Protein AF-A0A2E3HPX8-F1 (afdb_monomer)

Mean predicted aligned error: 6.47 Å

Foldseek 3Di:
DDDDDDDADPLGDDDDDDDDDDVVPDPPDDDDPDDLLVLVVQFDFDWDADDPPRSDDRVDIDGRHGDQVSSCVSPVVQWDWDADPPPRDTHDIDGPVVVVVVSVVVSVVVVVVVVVVVVVVVVVVVVD

Secondary structure (DSSP, 8-state):
-PPP----BTTB--PPP-----GGG--S-------HHHHHHTPPEEEE---GGGSS--SS-EEEEE-HHHHHTT-GGGEE--B-TTT--B---EE-HHHHHHHHHHHHHHHHHHHHHHHHHHHHHHT-

Nearest PDB structures (foldseek):
  7dc3-assembly3_C  TM=8.004E-01  e=2.952E-05  Mus musculus
  3gw6-assembly2_C  TM=4.822E-01  e=2.854E-02  Escherichia phage K1F
  4rbr-assembly1_B  TM=5.055E-01  e=2.504E+00  Staphylococcus aureus subsp. aureus CN1

pLDDT: mean 89.39, std 13.45, range [39.84, 98.75]

Structure (mmCIF, N/CA/C/O backbone):
data_AF-A0A2E3HPX8-F1
#
_entry.id   AF-A0A2E3HPX8-F1
#
loop_
_atom_site.group_PDB
_atom_site.id
_atom_site.type_symbol
_atom_site.label_atom_id
_atom_site.label_alt_id
_atom_site.label_comp_id
_atom_site.label_asym_id
_atom_site.label_entity_id
_atom_site.label_seq_id
_atom_site.pdbx_PDB_ins_code
_atom_site.Cartn_x
_atom_site.Cartn_y
_atom_site.Cartn_z
_atom_site.occupancy
_atom_site.B_iso_or_equiv
_atom_site.auth_seq_id
_atom_site.auth_comp_id
_atom_site.auth_asym_id
_atom_site.auth_atom_id
_atom_site.pdbx_PDB_model_num
ATOM 1 N N . MET A 1 1 ? 13.907 23.918 -30.405 1.00 39.84 1 MET A N 1
ATOM 2 C CA . MET A 1 1 ? 15.119 23.631 -29.607 1.00 39.84 1 MET A CA 1
ATOM 3 C C . MET A 1 1 ? 14.648 22.988 -28.318 1.00 39.84 1 MET A C 1
ATOM 5 O O . MET A 1 1 ? 13.975 23.659 -27.551 1.00 39.84 1 MET A O 1
ATOM 9 N N . GLY A 1 2 ? 14.862 21.682 -28.154 1.00 49.16 2 GLY A N 1
ATOM 10 C CA . GLY A 1 2 ? 14.478 20.964 -26.938 1.00 49.16 2 GLY A CA 1
ATOM 11 C C . GLY A 1 2 ? 15.598 21.057 -25.911 1.00 49.16 2 GLY A C 1
ATOM 12 O O . GLY A 1 2 ? 16.756 20.827 -26.252 1.00 49.16 2 GLY A O 1
ATOM 13 N N . SER A 1 3 ? 15.268 21.424 -24.679 1.00 51.97 3 SER A N 1
ATOM 14 C CA . SER A 1 3 ? 16.212 21.370 -23.566 1.00 51.97 3 SER A CA 1
ATOM 15 C C . SER A 1 3 ? 16.263 19.936 -23.044 1.00 51.97 3 SER A C 1
ATOM 17 O O . SER A 1 3 ? 15.238 19.392 -22.642 1.00 51.97 3 SER A O 1
ATOM 19 N N . TYR A 1 4 ? 17.445 19.323 -23.071 1.00 59.31 4 TYR A N 1
ATOM 20 C CA . TYR A 1 4 ? 17.706 18.008 -22.488 1.00 59.31 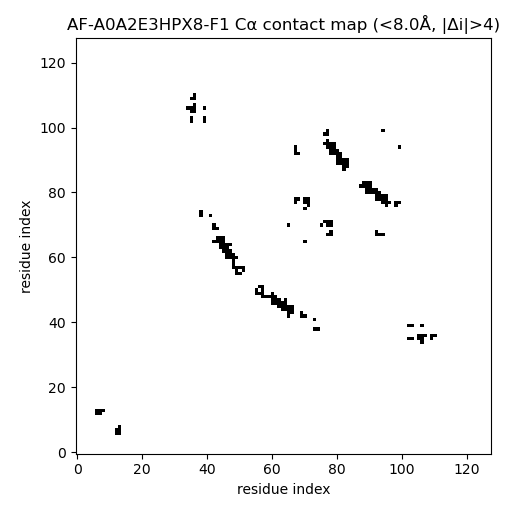4 TYR A CA 1
ATOM 21 C C . TYR A 1 4 ? 18.327 18.198 -21.104 1.00 59.31 4 TYR A C 1
ATOM 23 O O . TYR A 1 4 ? 19.350 18.870 -20.972 1.00 59.31 4 TYR A O 1
ATOM 31 N N . ALA A 1 5 ? 17.703 17.622 -20.079 1.00 61.16 5 ALA A N 1
ATOM 32 C CA . ALA A 1 5 ? 18.250 17.570 -18.731 1.00 61.16 5 ALA A CA 1
ATOM 33 C C . ALA A 1 5 ? 18.572 16.110 -18.390 1.00 61.16 5 ALA A C 1
ATOM 35 O O . ALA A 1 5 ? 17.672 15.276 -18.305 1.00 61.16 5 ALA A O 1
ATOM 36 N N . HIS A 1 6 ? 19.860 15.811 -18.217 1.00 64.19 6 HIS A N 1
ATOM 37 C CA . HIS A 1 6 ? 20.343 14.522 -17.729 1.00 64.19 6 HIS A CA 1
ATOM 38 C C . HIS A 1 6 ? 20.605 14.637 -16.231 1.00 64.19 6 HIS A C 1
ATOM 40 O O . HIS A 1 6 ? 21.377 15.493 -15.801 1.00 64.19 6 HIS A O 1
ATOM 46 N N . PHE A 1 7 ? 20.006 13.747 -15.446 1.00 65.94 7 PHE A N 1
ATOM 47 C CA . PHE A 1 7 ? 20.285 13.620 -14.021 1.00 65.94 7 PHE A CA 1
ATOM 48 C C . PHE A 1 7 ? 20.953 12.271 -13.767 1.00 65.94 7 PHE A C 1
ATOM 50 O O . PHE A 1 7 ? 20.353 11.222 -13.980 1.00 65.94 7 PHE A O 1
ATOM 57 N N . SER A 1 8 ? 22.204 12.305 -13.315 1.00 59.38 8 SER A N 1
ATOM 58 C CA . SER A 1 8 ? 22.967 11.128 -12.899 1.00 59.38 8 SER A CA 1
ATOM 59 C C . SER A 1 8 ? 23.480 11.341 -11.483 1.00 59.38 8 SER A C 1
ATOM 61 O O . SER A 1 8 ? 23.894 12.449 -11.140 1.00 59.38 8 SER A O 1
ATOM 63 N N . THR A 1 9 ? 23.509 10.286 -10.674 1.00 57.56 9 THR A N 1
ATOM 64 C CA . THR A 1 9 ? 24.192 10.312 -9.373 1.00 57.56 9 THR A CA 1
ATOM 65 C C . THR A 1 9 ? 25.445 9.445 -9.431 1.00 57.56 9 THR A C 1
ATOM 67 O O . THR A 1 9 ? 25.538 8.545 -10.266 1.00 57.56 9 THR A O 1
ATOM 70 N N . SER A 1 10 ? 26.397 9.661 -8.518 1.00 51.94 10 SER A N 1
ATOM 71 C CA . SER A 1 10 ? 27.556 8.768 -8.340 1.00 51.94 10 SER A CA 1
ATOM 72 C C . SER A 1 10 ? 27.167 7.346 -7.908 1.00 51.94 10 SER A C 1
ATOM 74 O O . SER A 1 10 ? 28.017 6.464 -7.865 1.00 51.94 10 SER A O 1
ATOM 76 N N . SER A 1 11 ? 25.885 7.115 -7.610 1.00 54.16 11 SER A N 1
ATOM 77 C CA . SER A 1 11 ? 25.305 5.834 -7.204 1.00 54.16 11 SER A CA 1
ATOM 78 C C . SER A 1 11 ? 24.299 5.290 -8.233 1.00 54.16 11 SER A C 1
ATOM 80 O O . SER A 1 11 ? 23.377 4.562 -7.858 1.00 54.16 11 SER A O 1
ATOM 82 N N . GLY A 1 12 ? 24.428 5.681 -9.507 1.00 57.09 12 GLY A N 1
ATOM 83 C CA . GLY A 1 12 ? 23.562 5.238 -10.606 1.00 57.09 12 GLY A CA 1
ATOM 84 C C . GLY A 1 12 ? 22.357 6.155 -10.874 1.00 57.09 12 GLY A C 1
ATOM 85 O O . GLY A 1 12 ? 22.249 7.238 -10.282 1.00 57.09 12 GLY A O 1
ATOM 86 N N . PRO A 1 13 ? 21.451 5.767 -11.790 1.00 55.28 13 PRO A N 1
ATOM 87 C CA . PRO A 1 13 ? 20.227 6.516 -12.050 1.00 55.28 13 PRO A CA 1
ATOM 88 C C . PRO A 1 13 ? 19.355 6.534 -10.789 1.00 55.28 13 PRO A C 1
ATOM 90 O O . PRO A 1 13 ? 19.055 5.494 -10.203 1.00 55.28 13 PRO A O 1
ATOM 93 N N . LYS A 1 14 ? 18.963 7.730 -10.347 1.00 62.03 14 LYS A N 1
ATOM 94 C CA . LYS A 1 14 ? 18.019 7.927 -9.240 1.00 62.03 14 LYS A CA 1
ATOM 95 C C . LYS A 1 14 ? 16.824 8.702 -9.773 1.00 62.03 14 LYS A C 1
ATOM 97 O O . LYS A 1 14 ? 16.999 9.683 -10.491 1.00 62.03 14 LYS A O 1
ATOM 102 N N . GLY A 1 15 ? 15.618 8.249 -9.441 1.00 62.69 15 GLY A N 1
ATOM 103 C CA . GLY A 1 15 ? 14.393 8.939 -9.834 1.00 62.69 15 GLY A CA 1
ATOM 104 C C . GLY A 1 15 ? 14.273 10.290 -9.129 1.00 62.69 15 GLY A C 1
ATOM 105 O O . GLY A 1 15 ? 14.522 10.388 -7.929 1.00 62.69 15 GLY A O 1
ATOM 106 N N . ILE A 1 16 ? 13.868 11.327 -9.862 1.00 67.19 16 ILE A N 1
ATOM 107 C CA . ILE A 1 16 ? 13.377 12.569 -9.257 1.00 67.19 16 ILE A CA 1
ATOM 108 C C . ILE A 1 16 ? 11.902 12.350 -8.942 1.00 67.19 16 ILE A C 1
ATOM 110 O O . ILE A 1 16 ? 11.100 12.116 -9.844 1.00 67.19 16 ILE A O 1
ATOM 114 N N . TYR A 1 17 ? 11.551 12.411 -7.661 1.00 63.84 17 TYR A N 1
ATOM 115 C CA . TYR A 1 17 ? 10.174 12.253 -7.210 1.00 63.84 17 TYR A CA 1
ATOM 116 C C . TYR A 1 17 ? 9.536 13.631 -7.007 1.00 63.84 17 TYR A C 1
ATOM 118 O O . TYR A 1 17 ? 9.993 14.410 -6.172 1.00 63.84 17 TYR A O 1
ATOM 126 N N . TYR A 1 18 ? 8.499 13.948 -7.785 1.00 73.38 18 TYR A N 1
ATOM 127 C CA . TYR A 1 18 ? 7.789 15.228 -7.742 1.00 73.38 18 TYR A CA 1
ATOM 128 C C . TYR A 1 18 ? 6.286 14.977 -7.613 1.00 73.38 18 TYR A C 1
ATOM 130 O O . TYR A 1 18 ? 5.690 14.308 -8.453 1.00 73.38 18 TYR A O 1
ATOM 138 N N . THR A 1 19 ? 5.670 15.491 -6.548 1.00 77.06 19 THR A N 1
ATOM 139 C CA . THR A 1 19 ? 4.260 15.234 -6.224 1.00 77.06 19 THR A CA 1
ATOM 140 C C . THR A 1 19 ? 3.522 16.546 -5.991 1.00 77.06 19 THR A C 1
ATOM 142 O O . THR A 1 19 ? 3.727 17.194 -4.965 1.00 77.06 19 THR A O 1
ATOM 145 N N . VAL A 1 20 ? 2.648 16.934 -6.922 1.00 86.69 20 VAL A N 1
ATOM 146 C CA . VAL A 1 20 ? 1.796 18.129 -6.794 1.00 86.69 20 VAL A CA 1
ATOM 147 C C . VAL A 1 20 ? 0.407 17.710 -6.334 1.00 86.69 20 VAL A C 1
ATOM 149 O O . VAL A 1 20 ? -0.159 16.753 -6.853 1.00 86.69 20 VAL A O 1
ATOM 152 N N . SER A 1 21 ? -0.146 18.405 -5.341 1.00 91.00 21 SER A N 1
ATOM 153 C CA . SER A 1 21 ? -1.430 18.041 -4.727 1.00 91.00 21 SER A CA 1
ATOM 154 C C . SER A 1 21 ? -2.274 19.267 -4.351 1.00 91.00 21 SER A C 1
ATOM 156 O O . SER A 1 21 ? -3.049 19.219 -3.398 1.00 91.00 21 SER A O 1
ATOM 158 N N . ASP A 1 22 ? -2.139 20.364 -5.093 1.00 95.75 22 ASP A N 1
ATOM 159 C CA . ASP A 1 22 ? -2.861 21.614 -4.834 1.00 95.75 22 ASP A CA 1
ATOM 160 C C . ASP A 1 22 ? -4.343 21.510 -5.251 1.00 95.75 22 ASP A C 1
ATOM 162 O O . ASP A 1 22 ? -4.670 20.815 -6.212 1.00 95.75 22 ASP A O 1
ATOM 166 N N . SER A 1 23 ? -5.258 22.150 -4.519 1.00 96.88 23 SER A N 1
ATOM 167 C CA . SER A 1 23 ? -6.691 22.124 -4.848 1.00 96.88 23 SER A CA 1
ATOM 168 C C . SER A 1 23 ? -7.038 22.987 -6.061 1.00 96.88 23 SER A C 1
ATOM 170 O O . SER A 1 23 ? -8.003 22.681 -6.751 1.00 96.88 23 SER A O 1
A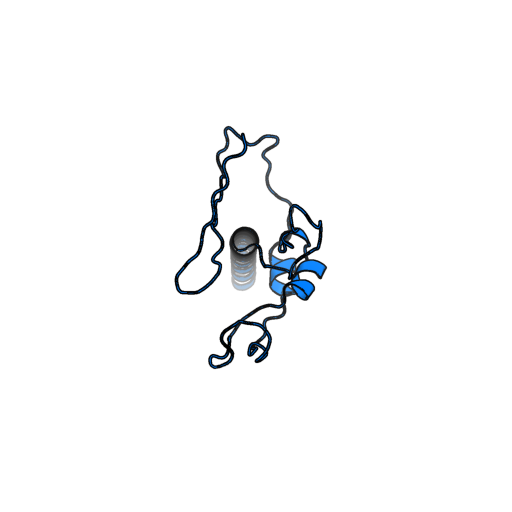TOM 172 N N . THR A 1 24 ? -6.245 24.017 -6.367 1.00 97.50 24 THR A N 1
ATOM 173 C CA . THR A 1 24 ? -6.451 24.908 -7.523 1.00 97.50 24 THR A CA 1
ATOM 174 C C . THR A 1 24 ? -6.243 24.212 -8.866 1.00 97.50 24 THR A C 1
ATOM 176 O O . THR A 1 24 ? -6.706 24.705 -9.891 1.00 97.50 24 THR A O 1
ATOM 179 N N . ILE A 1 25 ? -5.577 23.054 -8.859 1.00 96.50 25 ILE A N 1
ATOM 180 C CA . ILE A 1 25 ? -5.339 22.217 -10.040 1.00 96.50 25 ILE A CA 1
ATOM 181 C C . ILE A 1 25 ? -6.160 20.916 -10.016 1.00 96.50 25 ILE A C 1
ATOM 183 O O . ILE A 1 25 ? -5.856 19.988 -10.763 1.00 96.50 25 ILE A O 1
ATOM 187 N N . LYS A 1 26 ? -7.167 20.814 -9.136 1.00 96.75 26 LYS A N 1
ATOM 188 C CA . LYS A 1 26 ? -8.039 19.640 -8.988 1.00 96.75 26 LYS A CA 1
ATOM 189 C C . LYS A 1 26 ? -9.500 20.030 -9.184 1.00 96.75 26 LYS A C 1
ATOM 191 O O . LYS A 1 26 ? -9.950 21.064 -8.704 1.00 96.75 26 LYS A O 1
ATOM 196 N N . GLU A 1 27 ? -10.257 19.151 -9.820 1.00 97.44 27 GLU A N 1
ATOM 197 C CA . GLU A 1 27 ? -11.700 19.286 -10.023 1.00 97.44 27 GLU A CA 1
ATOM 198 C C . GLU A 1 27 ? -12.436 18.023 -9.551 1.00 97.44 27 GLU A C 1
ATOM 200 O O . GLU A 1 27 ? -11.809 16.987 -9.327 1.00 97.44 27 GLU A O 1
ATOM 205 N N . ASN A 1 28 ? -13.761 18.109 -9.372 1.00 97.25 28 ASN A N 1
ATOM 206 C CA . ASN A 1 28 ? -14.622 16.992 -8.946 1.00 97.25 28 ASN A CA 1
ATOM 207 C C . ASN A 1 28 ? -14.163 16.300 -7.643 1.00 97.25 28 ASN A C 1
ATOM 209 O O . ASN A 1 28 ? -14.202 15.076 -7.522 1.00 97.25 28 ASN A O 1
ATOM 213 N N . ILE A 1 29 ? -13.715 17.091 -6.661 1.00 97.75 29 ILE A N 1
ATOM 214 C CA . ILE A 1 29 ? -13.228 16.589 -5.371 1.00 97.75 29 ILE A CA 1
ATOM 215 C C . ILE A 1 29 ? -14.398 16.000 -4.570 1.00 97.75 29 ILE A C 1
ATOM 217 O O . ILE A 1 29 ? -15.352 16.705 -4.247 1.00 97.75 29 ILE A O 1
ATOM 221 N N . ALA A 1 30 ? -14.294 14.718 -4.226 1.00 97.75 30 ALA A N 1
ATOM 222 C CA . ALA A 1 30 ? -15.261 13.979 -3.420 1.00 97.75 30 ALA A CA 1
ATOM 223 C C . ALA A 1 30 ? -14.545 12.954 -2.527 1.00 97.75 30 ALA A C 1
ATOM 225 O O . ALA A 1 30 ? -13.394 12.585 -2.785 1.00 97.75 30 ALA A O 1
ATOM 226 N N . ASP A 1 31 ? -15.243 12.473 -1.497 1.00 97.19 31 ASP A N 1
ATOM 227 C CA . ASP A 1 31 ? -14.752 11.376 -0.667 1.00 97.19 31 ASP A CA 1
ATOM 228 C C . ASP A 1 31 ? -14.586 10.101 -1.501 1.00 97.19 31 ASP A C 1
ATOM 230 O O . ASP A 1 31 ? -15.438 9.738 -2.314 1.00 97.19 31 ASP A O 1
ATOM 234 N N . THR A 1 32 ? -13.471 9.402 -1.296 1.00 96.44 32 THR A N 1
ATOM 235 C CA . THR A 1 32 ? -13.179 8.176 -2.039 1.00 96.44 32 THR A CA 1
ATOM 236 C C . THR A 1 32 ? -13.933 6.973 -1.472 1.00 96.44 32 THR A C 1
ATOM 238 O O . THR A 1 32 ? -13.973 6.761 -0.260 1.00 96.44 32 THR A O 1
ATOM 241 N N . THR A 1 33 ? -14.461 6.132 -2.361 1.00 96.25 33 THR A N 1
ATOM 242 C CA . THR A 1 33 ? -15.007 4.803 -2.034 1.00 96.25 33 THR A CA 1
ATOM 243 C C . THR A 1 33 ? -13.953 3.695 -2.128 1.00 96.25 33 THR A C 1
ATOM 245 O O . THR A 1 33 ? -14.292 2.512 -2.114 1.00 96.25 33 THR A O 1
ATOM 248 N N . TYR A 1 34 ? -12.679 4.059 -2.291 1.00 96.94 34 TYR A N 1
ATOM 249 C CA . TYR A 1 34 ? -11.573 3.119 -2.416 1.00 96.94 34 TYR A CA 1
ATOM 250 C C . TYR A 1 34 ? -11.422 2.276 -1.142 1.00 96.94 34 TYR A C 1
ATOM 252 O O . TYR A 1 34 ? -11.319 2.828 -0.050 1.00 96.94 34 TYR A O 1
ATOM 260 N N . ASN A 1 35 ? -11.387 0.948 -1.289 1.00 96.25 35 ASN A N 1
ATOM 261 C CA . ASN A 1 35 ? -11.265 0.001 -0.179 1.00 96.25 35 ASN A CA 1
ATOM 262 C C . ASN A 1 35 ? -9.787 -0.300 0.107 1.00 96.25 35 ASN A C 1
ATOM 264 O O . ASN A 1 35 ? -9.213 -1.262 -0.416 1.00 96.25 35 ASN A O 1
ATOM 268 N N . ALA A 1 36 ? -9.161 0.546 0.923 1.00 97.88 36 ALA A N 1
ATOM 269 C CA . ALA A 1 36 ? -7.728 0.469 1.161 1.00 97.88 36 ALA A CA 1
ATOM 270 C C . ALA A 1 36 ? -7.329 -0.737 2.007 1.00 97.88 36 ALA A C 1
ATOM 272 O O . ALA A 1 36 ? -6.323 -1.386 1.718 1.00 97.88 36 ALA A O 1
ATOM 273 N N . THR A 1 37 ? -8.126 -1.078 3.019 1.00 97.94 37 THR A N 1
ATOM 274 C CA . THR A 1 37 ? -7.872 -2.255 3.855 1.00 97.94 37 THR A CA 1
ATOM 275 C C . THR A 1 37 ? -7.887 -3.548 3.055 1.00 97.94 37 THR A C 1
ATOM 277 O O . THR A 1 37 ? -7.052 -4.410 3.315 1.00 97.94 37 THR A O 1
ATOM 280 N N . SER A 1 38 ? -8.770 -3.689 2.060 1.00 96.62 38 SER A N 1
ATOM 281 C CA . SER A 1 38 ? -8.766 -4.857 1.173 1.00 96.62 38 SER A CA 1
ATOM 282 C C . SER A 1 38 ? -7.467 -4.956 0.380 1.00 96.62 38 SER A C 1
ATOM 284 O O . SER A 1 38 ? -6.876 -6.031 0.326 1.00 96.62 38 SER A O 1
ATOM 286 N N . VAL A 1 39 ? -6.987 -3.854 -0.199 1.00 96.56 39 VAL A N 1
ATOM 287 C CA . VAL A 1 39 ? -5.741 -3.871 -0.982 1.00 96.56 39 VAL A CA 1
ATOM 288 C C . VAL A 1 39 ? -4.545 -4.188 -0.090 1.00 96.56 39 VAL A C 1
ATOM 290 O O . VAL A 1 39 ? -3.840 -5.157 -0.351 1.00 96.56 39 VAL A O 1
ATOM 293 N N . ILE A 1 40 ? -4.372 -3.455 1.016 1.00 96.75 40 ILE A N 1
ATOM 294 C CA . ILE A 1 40 ? -3.247 -3.662 1.940 1.00 96.75 40 ILE A CA 1
ATOM 295 C C . ILE A 1 40 ? -3.248 -5.078 2.530 1.00 96.75 40 ILE A C 1
ATOM 297 O O . ILE A 1 40 ? -2.193 -5.696 2.635 1.00 96.75 40 ILE A O 1
ATOM 301 N N . LYS A 1 41 ? -4.420 -5.629 2.870 1.00 97.06 41 LYS A N 1
ATOM 302 C CA . LYS A 1 41 ? -4.541 -6.988 3.420 1.00 97.06 41 LYS A CA 1
ATOM 303 C C . LYS A 1 41 ? -4.083 -8.075 2.444 1.00 97.06 41 LYS A C 1
ATOM 305 O O . LYS A 1 41 ? -3.644 -9.128 2.897 1.00 97.06 41 LYS A O 1
ATOM 310 N N . ASN A 1 42 ? -4.230 -7.853 1.140 1.00 97.31 42 ASN A N 1
ATOM 311 C CA . ASN A 1 42 ? -3.878 -8.836 0.116 1.00 97.31 42 ASN A CA 1
ATOM 312 C C . ASN A 1 42 ? -2.452 -8.655 -0.429 1.00 97.31 42 ASN A C 1
ATOM 314 O O . ASN A 1 42 ? -2.039 -9.427 -1.291 1.00 97.31 42 ASN A O 1
ATOM 318 N N . LEU A 1 43 ? -1.685 -7.679 0.073 1.00 96.69 43 LEU A N 1
ATOM 319 C CA . LEU A 1 43 ? -0.274 -7.545 -0.277 1.00 96.69 43 LEU A CA 1
ATOM 320 C C . LEU A 1 43 ? 0.524 -8.747 0.231 1.00 96.69 43 LEU A C 1
ATOM 322 O O . LEU A 1 43 ? 0.425 -9.140 1.396 1.00 96.69 43 LEU A O 1
ATOM 326 N N . ARG A 1 44 ? 1.378 -9.287 -0.640 1.00 97.31 44 ARG A N 1
ATOM 327 C CA . ARG A 1 44 ? 2.401 -10.253 -0.256 1.00 97.31 44 ARG A CA 1
ATOM 328 C C . ARG A 1 44 ? 3.715 -9.520 -0.021 1.00 97.31 44 ARG A C 1
ATOM 330 O O . ARG A 1 44 ? 4.291 -8.954 -0.947 1.00 97.31 44 ARG A O 1
ATOM 337 N N . PHE A 1 45 ? 4.190 -9.560 1.217 1.00 97.44 45 PHE A N 1
ATOM 338 C CA . PHE A 1 45 ? 5.527 -9.090 1.559 1.00 97.44 45 PHE A CA 1
ATOM 339 C C . PHE A 1 45 ? 6.538 -10.209 1.351 1.00 97.44 45 PHE A C 1
ATOM 341 O O . PHE A 1 45 ? 6.253 -11.382 1.615 1.00 97.44 45 PHE A O 1
ATOM 348 N N . VAL A 1 46 ? 7.709 -9.843 0.848 1.00 98.19 46 VAL A N 1
ATOM 349 C CA . VAL A 1 46 ? 8.771 -10.780 0.507 1.00 98.19 46 VAL A CA 1
ATOM 350 C C . VAL A 1 46 ? 10.110 -10.275 0.988 1.00 98.19 46 VAL A C 1
ATOM 352 O O . VAL A 1 46 ? 10.403 -9.087 0.916 1.00 98.19 46 VAL A O 1
ATOM 355 N N . ASP A 1 47 ? 10.948 -11.209 1.398 1.00 98.38 47 ASP A N 1
ATOM 356 C CA . ASP A 1 47 ? 12.367 -10.953 1.544 1.00 98.38 47 ASP A CA 1
ATOM 357 C C . ASP A 1 47 ? 13.063 -11.484 0.292 1.00 98.38 47 ASP A C 1
ATOM 359 O O . ASP A 1 47 ? 12.826 -12.629 -0.118 1.00 98.38 47 ASP A O 1
ATOM 363 N N . PHE A 1 48 ? 13.932 -10.686 -0.314 1.00 97.50 48 PHE A N 1
ATOM 364 C CA . PHE A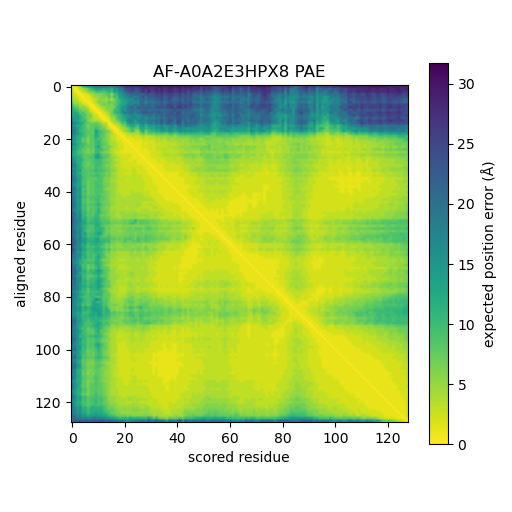 1 48 ? 14.598 -11.057 -1.555 1.00 97.50 48 PHE A CA 1
ATOM 365 C C . PHE A 1 48 ? 16.023 -10.522 -1.608 1.00 97.50 48 PHE A C 1
ATOM 367 O O . PHE A 1 48 ? 16.369 -9.545 -0.950 1.00 97.50 48 PHE A O 1
ATOM 374 N N . ASP A 1 49 ? 16.827 -11.172 -2.439 1.00 97.38 49 ASP A N 1
ATOM 375 C CA . ASP A 1 49 ? 18.143 -10.689 -2.829 1.00 97.38 49 ASP A CA 1
ATOM 376 C C . ASP A 1 49 ? 18.065 -10.347 -4.316 1.00 97.38 49 ASP A C 1
ATOM 378 O O . ASP A 1 49 ? 17.400 -11.045 -5.095 1.00 97.38 49 ASP A O 1
ATOM 382 N N . TYR A 1 50 ? 18.713 -9.262 -4.725 1.00 96.31 50 TYR A N 1
ATOM 383 C CA . TYR A 1 50 ? 18.825 -8.960 -6.144 1.00 96.31 50 TYR A CA 1
ATOM 384 C C . TYR A 1 50 ? 19.666 -10.028 -6.851 1.00 96.31 50 TYR A C 1
ATOM 386 O O . TYR A 1 50 ? 20.586 -10.613 -6.278 1.00 96.31 50 TYR A O 1
ATOM 394 N N . LYS A 1 51 ? 19.360 -10.296 -8.125 1.00 96.12 51 LYS A N 1
ATOM 395 C CA . LYS A 1 51 ? 20.207 -11.174 -8.944 1.00 96.12 51 LYS A CA 1
ATOM 396 C C . LYS A 1 51 ? 21.543 -10.490 -9.218 1.00 96.12 51 LYS A C 1
ATOM 398 O O . LYS A 1 51 ? 21.582 -9.271 -9.385 1.00 96.12 51 LYS A O 1
ATOM 403 N N . GLU A 1 52 ? 22.607 -11.275 -9.337 1.00 95.94 52 GLU A N 1
ATOM 404 C CA . GLU A 1 52 ? 23.960 -10.775 -9.618 1.00 95.94 52 GLU A CA 1
ATOM 405 C C . GLU A 1 52 ? 24.034 -9.945 -10.912 1.00 95.94 52 GLU A C 1
ATOM 407 O O . GLU A 1 52 ? 24.729 -8.936 -10.968 1.00 95.94 52 GLU A O 1
ATOM 412 N N . ASP A 1 53 ? 23.248 -10.306 -11.929 1.00 94.44 53 ASP A N 1
ATOM 413 C CA . ASP A 1 53 ? 23.185 -9.636 -13.231 1.00 94.44 53 ASP A CA 1
ATOM 414 C C . ASP A 1 53 ? 22.132 -8.513 -13.317 1.00 94.44 53 ASP A C 1
ATOM 416 O O . ASP A 1 53 ? 21.930 -7.933 -14.382 1.00 94.44 53 ASP A O 1
ATOM 420 N N . SER A 1 54 ? 21.462 -8.170 -12.210 1.00 90.94 54 SER A N 1
ATOM 421 C CA . SER A 1 54 ? 20.374 -7.177 -12.212 1.00 90.94 54 SER A CA 1
ATOM 422 C C . SER A 1 54 ? 20.840 -5.716 -12.226 1.00 90.94 54 SER A C 1
ATOM 424 O O . SER A 1 54 ? 20.029 -4.821 -12.463 1.00 90.94 54 SER A O 1
ATOM 426 N N . GLY A 1 55 ? 22.122 -5.457 -11.946 1.00 87.69 55 GLY A N 1
ATOM 427 C CA . GLY A 1 55 ? 22.667 -4.103 -11.792 1.00 87.69 55 GLY A CA 1
ATOM 428 C C . GLY A 1 55 ? 22.339 -3.426 -10.452 1.00 87.69 55 GLY A C 1
ATOM 429 O O . GLY A 1 55 ? 22.677 -2.255 -10.270 1.00 87.69 55 GLY A O 1
ATOM 430 N N . PHE A 1 56 ? 21.710 -4.143 -9.517 1.00 87.56 56 PHE A N 1
ATOM 431 C CA . PHE A 1 56 ? 21.461 -3.705 -8.140 1.00 87.56 56 PHE A CA 1
ATOM 432 C C . PHE A 1 56 ? 22.406 -4.404 -7.152 1.00 87.56 56 PHE A C 1
ATOM 434 O O . PHE A 1 56 ? 23.001 -5.431 -7.474 1.00 87.56 56 PHE A O 1
ATOM 441 N N . ASP A 1 57 ? 22.547 -3.846 -5.944 1.00 88.62 57 ASP A N 1
ATOM 442 C CA . ASP A 1 57 ? 23.326 -4.475 -4.871 1.00 88.62 57 ASP A CA 1
ATOM 443 C C . ASP A 1 57 ? 22.703 -5.822 -4.477 1.00 88.62 57 ASP A C 1
ATOM 445 O O . ASP A 1 57 ? 21.574 -5.869 -3.992 1.00 88.62 57 ASP A O 1
ATOM 449 N N . ASN A 1 58 ? 23.444 -6.910 -4.684 1.00 93.31 58 ASN A N 1
ATOM 450 C CA . ASN A 1 58 ? 23.059 -8.266 -4.294 1.00 93.31 58 ASN A CA 1
ATOM 451 C C . ASN A 1 58 ? 23.768 -8.754 -3.019 1.00 93.31 58 ASN A C 1
ATOM 453 O O . ASN A 1 58 ? 23.617 -9.916 -2.644 1.00 93.31 58 ASN A O 1
ATOM 457 N N . THR A 1 59 ? 24.567 -7.904 -2.368 1.00 93.94 59 THR A N 1
ATOM 458 C CA . THR A 1 59 ? 25.277 -8.251 -1.126 1.00 93.94 59 THR A CA 1
ATOM 459 C C . THR A 1 59 ? 24.435 -7.990 0.120 1.00 93.94 59 THR A C 1
ATOM 461 O O . THR A 1 59 ? 24.715 -8.540 1.187 1.00 93.94 59 THR A O 1
ATOM 464 N N . THR A 1 60 ? 23.376 -7.193 -0.030 1.00 93.19 60 THR A N 1
ATOM 465 C CA . THR A 1 60 ? 22.416 -6.860 1.018 1.00 93.19 60 THR A CA 1
ATOM 466 C C . THR A 1 60 ? 21.072 -7.518 0.719 1.00 93.19 60 THR A C 1
ATOM 468 O O . THR A 1 60 ? 20.539 -7.393 -0.383 1.00 93.19 60 THR A O 1
ATOM 471 N N . ARG A 1 61 ? 20.504 -8.191 1.722 1.00 95.50 61 ARG A N 1
ATOM 472 C CA . ARG A 1 61 ? 19.156 -8.761 1.649 1.00 95.50 61 ARG A CA 1
ATOM 473 C C . ARG A 1 61 ? 18.107 -7.690 1.912 1.00 95.50 61 ARG A C 1
ATOM 475 O O . ARG A 1 61 ? 18.154 -7.035 2.953 1.00 95.50 61 ARG A O 1
ATOM 482 N N . GLU A 1 62 ? 17.133 -7.567 1.018 1.00 95.50 62 GLU A N 1
ATOM 483 C CA . GLU A 1 62 ? 15.943 -6.759 1.266 1.00 95.50 62 GLU A CA 1
ATOM 484 C C . GLU A 1 62 ? 14.990 -7.538 2.173 1.00 95.50 62 GLU A C 1
ATOM 486 O O . GLU A 1 62 ? 14.703 -8.718 1.938 1.00 95.50 62 GLU A O 1
ATOM 491 N N . THR A 1 63 ? 14.496 -6.870 3.213 1.00 96.56 63 THR A N 1
ATOM 492 C CA . THR A 1 63 ? 13.560 -7.461 4.176 1.00 96.56 63 THR A CA 1
ATOM 493 C C . THR A 1 63 ? 12.279 -6.652 4.184 1.00 96.56 63 THR A C 1
ATOM 495 O O . THR A 1 63 ? 12.327 -5.428 4.259 1.00 96.56 63 THR A O 1
ATOM 498 N N . CYS A 1 64 ? 11.128 -7.324 4.119 1.00 95.44 64 CYS A N 1
ATOM 499 C CA . CYS A 1 64 ? 9.825 -6.662 3.985 1.00 95.44 64 CYS A CA 1
ATOM 500 C C . CYS A 1 64 ? 9.686 -5.824 2.691 1.00 95.44 64 CYS A C 1
ATOM 502 O O . CYS A 1 64 ? 9.190 -4.697 2.692 1.00 95.44 64 CYS A O 1
ATOM 504 N N . GLY A 1 65 ? 10.117 -6.391 1.566 1.00 95.50 65 GLY A N 1
ATOM 505 C CA . GLY A 1 65 ? 9.895 -5.843 0.233 1.00 95.50 65 GLY A CA 1
ATOM 506 C C . GLY A 1 65 ? 8.577 -6.302 -0.400 1.00 95.50 65 GLY A C 1
ATOM 507 O O . GLY A 1 65 ? 7.769 -7.009 0.207 1.00 95.50 65 GLY A O 1
ATOM 508 N N . VAL A 1 66 ? 8.369 -5.911 -1.658 1.00 96.31 66 VAL A N 1
ATOM 509 C CA . VAL A 1 66 ? 7.191 -6.265 -2.465 1.00 96.31 66 VAL A CA 1
ATOM 510 C C . VAL A 1 66 ? 7.580 -6.551 -3.916 1.00 96.31 66 VAL A C 1
ATOM 512 O O . VAL A 1 66 ? 8.594 -6.049 -4.400 1.00 96.31 66 VAL A O 1
ATOM 515 N N . ILE A 1 67 ? 6.753 -7.317 -4.631 1.00 96.94 67 ILE A N 1
ATOM 516 C CA . ILE A 1 67 ? 6.905 -7.559 -6.072 1.00 96.94 67 ILE A CA 1
ATOM 517 C C . ILE A 1 67 ? 5.910 -6.684 -6.835 1.00 96.94 67 ILE A C 1
ATOM 519 O O . ILE A 1 67 ? 4.701 -6.822 -6.655 1.00 96.94 67 ILE A O 1
ATOM 523 N N . ALA A 1 68 ? 6.406 -5.804 -7.709 1.00 96.00 68 ALA A N 1
ATOM 524 C CA . ALA A 1 68 ? 5.570 -4.848 -8.441 1.00 96.00 68 ALA A CA 1
ATOM 525 C C . ALA A 1 68 ? 4.432 -5.528 -9.216 1.00 96.00 68 ALA A C 1
ATOM 527 O O . ALA A 1 68 ? 3.284 -5.117 -9.091 1.00 96.00 68 ALA A O 1
ATOM 528 N N . GLN A 1 69 ? 4.725 -6.622 -9.921 1.00 96.44 69 GLN A N 1
ATOM 529 C CA . GLN A 1 69 ? 3.739 -7.364 -10.710 1.00 96.44 69 GLN A CA 1
ATOM 530 C C . GLN A 1 69 ? 2.637 -8.000 -9.851 1.00 96.44 69 GLN A C 1
ATOM 532 O O . GLN A 1 69 ? 1.528 -8.196 -10.330 1.00 96.44 69 GLN A O 1
ATOM 537 N N . GLU A 1 70 ? 2.913 -8.330 -8.587 1.00 97.12 70 GLU A N 1
ATOM 538 C CA . GLU A 1 70 ? 1.892 -8.889 -7.690 1.00 97.12 70 GLU A CA 1
ATOM 539 C C . GLU A 1 70 ? 0.951 -7.809 -7.165 1.00 97.12 70 GLU A C 1
ATOM 541 O O . GLU A 1 70 ? -0.240 -8.057 -7.001 1.00 97.12 70 GLU A O 1
ATOM 546 N N . ILE A 1 71 ? 1.473 -6.602 -6.937 1.00 95.44 71 ILE A N 1
ATOM 547 C CA . ILE A 1 71 ? 0.659 -5.454 -6.529 1.00 95.44 71 ILE A CA 1
ATOM 548 C C . ILE A 1 71 ? -0.175 -4.941 -7.705 1.00 95.44 71 ILE A C 1
ATOM 550 O O . ILE A 1 71 ? -1.337 -4.601 -7.510 1.00 95.44 71 ILE A O 1
ATOM 554 N N . GLU A 1 72 ? 0.379 -4.945 -8.919 1.00 94.88 72 GLU A N 1
ATOM 555 C CA . GLU A 1 72 ? -0.313 -4.545 -10.153 1.00 94.88 72 GLU A CA 1
ATOM 556 C C . GLU A 1 72 ? -1.599 -5.361 -10.392 1.00 94.88 72 GLU A C 1
ATOM 558 O O . GLU A 1 72 ? -2.588 -4.828 -10.882 1.00 94.88 72 GLU A O 1
ATOM 563 N N . VAL A 1 73 ? -1.637 -6.631 -9.963 1.00 96.06 73 VAL A N 1
ATOM 564 C CA . VAL A 1 73 ? -2.850 -7.475 -10.008 1.00 96.06 73 VAL A CA 1
ATOM 565 C C . VAL A 1 73 ? -3.935 -7.003 -9.026 1.00 96.06 73 VAL A C 1
ATOM 567 O O . VAL A 1 73 ? -5.118 -7.258 -9.251 1.00 96.06 73 VAL A O 1
ATOM 570 N N . LEU A 1 74 ? -3.557 -6.337 -7.930 1.00 94.88 74 LEU A N 1
ATOM 571 C CA . LEU A 1 74 ? -4.486 -5.821 -6.918 1.00 94.88 74 LEU A CA 1
ATOM 572 C C . LEU A 1 74 ? -5.016 -4.427 -7.280 1.00 94.88 74 LEU A C 1
ATOM 574 O O . LEU A 1 74 ? -6.201 -4.160 -7.086 1.00 94.88 74 LEU A O 1
ATOM 578 N N . ASP A 1 75 ? -4.137 -3.547 -7.758 1.00 94.81 75 ASP A N 1
ATOM 579 C CA . ASP A 1 75 ? -4.441 -2.204 -8.265 1.00 94.81 75 ASP A CA 1
ATOM 580 C C . ASP A 1 75 ? -3.279 -1.762 -9.176 1.00 94.81 75 ASP A C 1
ATOM 582 O O . ASP A 1 75 ? -2.144 -1.575 -8.723 1.00 94.81 75 ASP A O 1
ATOM 586 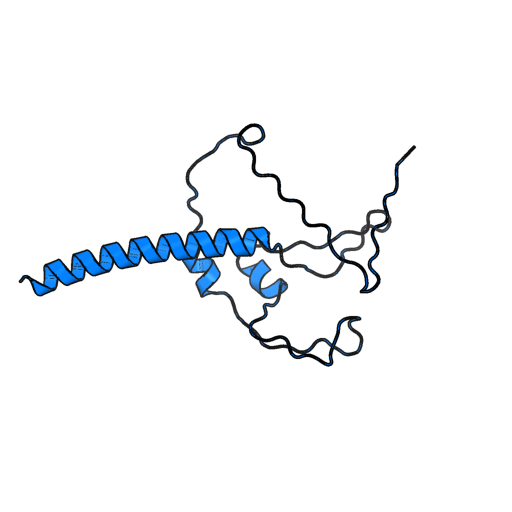N N . ASP A 1 76 ? -3.567 -1.590 -10.466 1.00 94.00 76 ASP A N 1
ATOM 587 C CA . ASP A 1 76 ? -2.593 -1.217 -11.497 1.00 94.00 76 ASP A CA 1
ATOM 588 C C . ASP A 1 76 ? -1.995 0.186 -11.277 1.00 94.00 76 ASP A C 1
ATOM 590 O O . ASP A 1 76 ? -0.854 0.458 -11.661 1.00 94.00 76 ASP A O 1
ATOM 594 N N . GLY A 1 77 ? -2.694 1.049 -10.538 1.00 93.25 77 GLY A N 1
ATOM 595 C CA . GLY A 1 77 ? -2.255 2.384 -10.152 1.00 93.25 77 GLY A CA 1
ATOM 596 C C . GLY A 1 77 ? -1.125 2.414 -9.121 1.00 93.25 77 GLY A C 1
ATOM 597 O O . GLY A 1 77 ? -0.684 3.502 -8.743 1.00 93.25 77 GLY A O 1
ATOM 598 N N . PHE A 1 78 ? -0.653 1.263 -8.633 1.00 94.75 78 PHE A N 1
ATOM 599 C CA . PHE A 1 78 ? 0.541 1.166 -7.785 1.00 94.75 78 PHE A CA 1
ATOM 600 C C . PHE A 1 78 ? 1.839 1.079 -8.558 1.00 94.75 78 PHE A C 1
ATOM 602 O O . PHE A 1 78 ? 2.900 1.222 -7.947 1.00 94.75 78 PHE A O 1
ATOM 609 N N . THR A 1 79 ? 1.780 0.822 -9.858 1.00 94.06 79 THR A N 1
ATOM 610 C CA . THR A 1 79 ? 2.978 0.578 -10.646 1.00 94.06 79 THR A CA 1
ATOM 611 C C . THR A 1 79 ? 3.089 1.524 -11.819 1.00 94.06 79 THR A C 1
ATOM 613 O O . THR A 1 79 ? 2.098 2.026 -12.339 1.00 94.06 79 THR A O 1
ATOM 616 N N . PHE A 1 80 ? 4.321 1.774 -12.240 1.00 89.88 80 PHE A N 1
ATOM 617 C CA . PHE A 1 80 ? 4.589 2.391 -13.526 1.00 89.88 80 PHE A CA 1
ATOM 618 C C . PHE A 1 80 ? 5.741 1.664 -14.208 1.00 89.88 80 PHE A C 1
ATOM 620 O O . PHE A 1 80 ? 6.663 1.176 -13.551 1.00 89.88 80 PHE A O 1
ATOM 627 N N . LYS A 1 81 ? 5.699 1.623 -15.537 1.00 89.81 81 LYS A N 1
ATOM 628 C CA . LYS A 1 81 ? 6.812 1.176 -16.370 1.00 89.81 81 LYS A CA 1
ATOM 629 C C . LYS A 1 81 ? 7.316 2.377 -17.162 1.00 89.81 81 LYS A C 1
ATOM 631 O O . LYS A 1 81 ? 6.529 2.973 -17.900 1.00 89.81 81 LYS A O 1
ATOM 636 N N . PRO A 1 82 ? 8.579 2.798 -16.992 1.00 85.56 82 PRO A N 1
ATOM 637 C CA . PRO A 1 82 ? 9.142 3.837 -17.833 1.00 85.56 82 PRO A CA 1
ATOM 638 C C . PRO A 1 82 ? 9.175 3.327 -19.272 1.00 85.56 82 PRO A C 1
ATOM 640 O O . PRO A 1 82 ? 9.509 2.170 -19.514 1.00 85.56 82 PRO A O 1
ATOM 643 N N . LYS A 1 83 ? 8.823 4.194 -20.215 1.00 85.31 83 LYS A N 1
ATOM 644 C CA . LYS A 1 83 ? 8.900 3.912 -21.646 1.00 85.31 83 LYS A CA 1
ATOM 645 C C . LYS A 1 83 ? 10.038 4.733 -22.233 1.00 85.31 83 LYS A C 1
ATOM 647 O O . LYS A 1 83 ? 10.131 5.929 -21.941 1.00 85.31 83 LYS A O 1
ATOM 652 N N . ASP A 1 84 ? 10.900 4.108 -23.028 1.00 83.25 84 ASP A N 1
ATOM 653 C CA . ASP A 1 84 ? 11.938 4.842 -23.745 1.00 83.25 84 ASP A CA 1
ATOM 654 C C . ASP A 1 84 ? 11.274 5.832 -24.726 1.00 83.25 84 ASP A C 1
ATOM 656 O O . ASP A 1 84 ? 10.403 5.436 -25.507 1.00 83.25 84 ASP A O 1
ATOM 660 N N . PRO A 1 85 ? 11.629 7.128 -24.694 1.00 79.31 85 PRO A N 1
ATOM 661 C CA . PRO A 1 85 ? 10.961 8.143 -25.505 1.00 79.31 85 PRO A CA 1
ATOM 662 C C . PRO A 1 85 ? 11.315 8.081 -27.000 1.00 79.31 85 PRO A C 1
ATOM 664 O O . PRO A 1 85 ? 10.697 8.795 -27.788 1.00 79.31 85 PRO A O 1
ATOM 667 N N . ILE A 1 86 ? 12.320 7.292 -27.391 1.00 86.25 86 ILE A N 1
ATOM 668 C CA . ILE A 1 86 ? 12.787 7.132 -28.771 1.00 86.25 86 ILE A CA 1
ATOM 669 C C . ILE A 1 86 ? 12.399 5.754 -29.305 1.00 86.25 86 ILE A C 1
ATOM 671 O O . ILE A 1 86 ? 11.813 5.666 -30.382 1.00 86.25 86 ILE A O 1
ATOM 675 N N . THR A 1 87 ? 12.757 4.686 -28.588 1.00 89.62 87 THR A N 1
ATOM 676 C CA . THR A 1 87 ? 12.535 3.304 -29.047 1.00 89.62 87 THR A CA 1
ATOM 677 C C . THR A 1 87 ? 11.149 2.782 -28.704 1.00 89.62 87 THR A C 1
ATOM 679 O O . THR A 1 87 ? 10.728 1.778 -29.269 1.00 89.62 87 THR A O 1
ATOM 682 N N . GLU A 1 88 ? 10.435 3.463 -27.805 1.00 86.88 88 GLU A N 1
ATOM 683 C CA . GLU A 1 88 ? 9.143 3.039 -27.273 1.00 86.88 88 GLU A CA 1
ATOM 684 C C . GLU A 1 88 ? 9.164 1.718 -26.485 1.00 86.88 88 GLU A C 1
ATOM 686 O O . GLU A 1 88 ? 8.109 1.177 -26.152 1.00 86.88 88 GLU A O 1
ATOM 691 N N . GLU A 1 89 ? 10.341 1.212 -26.129 1.00 86.31 89 GLU A N 1
ATOM 692 C CA . GLU A 1 89 ? 10.467 -0.006 -25.333 1.00 86.31 89 GLU A CA 1
ATOM 693 C C . GLU A 1 89 ? 10.053 0.237 -23.873 1.00 86.31 89 GLU A C 1
ATOM 695 O O . GLU A 1 89 ? 10.378 1.268 -23.274 1.00 86.31 89 GLU A O 1
ATOM 700 N N . GLU A 1 90 ? 9.320 -0.715 -23.290 1.00 86.62 90 GLU A N 1
ATOM 701 C CA . GLU A 1 90 ? 8.982 -0.694 -21.864 1.00 86.62 90 GLU A CA 1
ATOM 702 C C . GLU A 1 90 ? 10.172 -1.155 -21.015 1.00 86.62 90 GLU A C 1
ATOM 704 O O . GLU A 1 90 ? 10.798 -2.181 -21.284 1.00 86.62 90 GLU A O 1
ATOM 709 N N . GLY A 1 91 ? 10.452 -0.411 -19.948 1.00 87.50 91 GLY A N 1
ATOM 710 C CA . GLY A 1 91 ? 11.405 -0.790 -18.915 1.00 87.50 91 GLY A CA 1
ATOM 711 C C .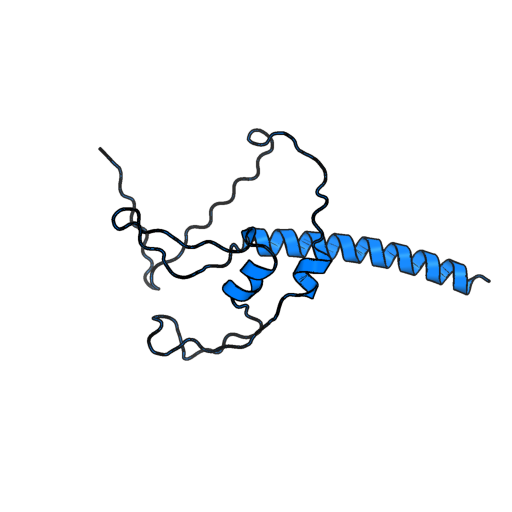 GLY A 1 91 ? 10.820 -1.739 -17.865 1.00 87.50 91 GLY A C 1
ATOM 712 O O . GLY A 1 91 ? 9.731 -2.297 -17.998 1.00 87.50 91 GLY A O 1
ATOM 713 N N . ILE A 1 92 ? 11.564 -1.910 -16.772 1.00 89.50 92 ILE A N 1
ATOM 714 C CA . ILE A 1 92 ? 11.145 -2.730 -15.627 1.00 89.50 92 ILE A CA 1
ATOM 715 C C . ILE A 1 92 ? 10.003 -2.060 -14.844 1.00 89.50 92 ILE A C 1
ATOM 717 O O . ILE A 1 92 ? 9.920 -0.837 -14.791 1.00 89.50 92 ILE A O 1
ATOM 721 N N . SER A 1 93 ? 9.124 -2.843 -14.212 1.00 91.94 93 SER A N 1
ATOM 722 C CA . SER A 1 93 ? 8.059 -2.291 -13.358 1.00 91.94 93 SER A CA 1
ATOM 723 C C . SER A 1 93 ? 8.633 -1.654 -12.091 1.00 91.94 93 SER A C 1
ATOM 725 O O . SER 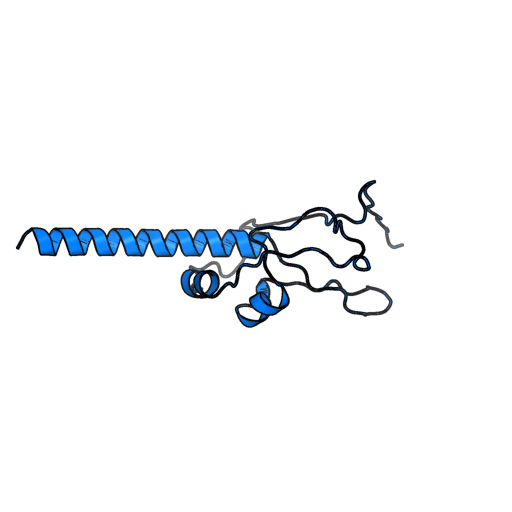A 1 93 ? 9.438 -2.264 -11.388 1.00 91.94 93 SER A O 1
ATOM 727 N N . HIS A 1 94 ? 8.145 -0.464 -11.752 1.00 90.44 94 HIS A N 1
ATOM 728 C CA . HIS A 1 94 ? 8.457 0.250 -10.518 1.00 90.44 94 HIS A CA 1
ATOM 729 C C . HIS A 1 94 ? 7.200 0.435 -9.670 1.00 90.44 94 HIS A C 1
ATOM 731 O O . HIS A 1 94 ? 6.111 0.626 -10.204 1.00 90.44 94 HIS A O 1
ATOM 737 N N . ILE A 1 95 ? 7.363 0.457 -8.347 1.00 92.44 95 ILE A N 1
ATOM 738 C CA . ILE A 1 95 ? 6.317 0.905 -7.421 1.00 92.44 95 ILE A CA 1
ATOM 739 C C . ILE A 1 95 ? 6.190 2.431 -7.493 1.00 92.44 95 ILE A C 1
ATOM 741 O O . ILE A 1 95 ? 7.202 3.123 -7.585 1.00 92.44 95 ILE A O 1
ATOM 745 N N . ILE A 1 96 ? 4.966 2.953 -7.392 1.00 91.25 96 ILE A N 1
ATOM 746 C CA . ILE A 1 96 ? 4.641 4.365 -7.158 1.00 91.25 96 ILE A CA 1
ATOM 747 C C . ILE A 1 96 ? 4.564 4.588 -5.635 1.00 91.25 96 ILE A C 1
ATOM 749 O O . ILE A 1 96 ? 3.535 4.290 -5.017 1.00 91.25 96 ILE A O 1
ATOM 753 N N . PRO A 1 97 ? 5.611 5.135 -4.984 1.00 89.94 97 PRO A N 1
ATOM 754 C CA . PRO A 1 97 ? 5.676 5.212 -3.524 1.00 89.94 97 PRO A CA 1
ATOM 755 C C . PRO A 1 97 ? 4.553 6.050 -2.902 1.00 89.94 97 PRO A C 1
ATOM 757 O O . PRO A 1 97 ? 4.018 5.686 -1.860 1.00 89.94 97 PRO A O 1
ATOM 760 N N . LEU A 1 98 ? 4.135 7.147 -3.546 1.00 90.56 98 LEU A N 1
ATOM 761 C CA . LEU A 1 98 ? 3.052 7.998 -3.029 1.00 90.56 98 LEU A CA 1
ATOM 762 C C . LEU A 1 98 ? 1.717 7.253 -2.988 1.00 90.56 98 LEU A C 1
ATOM 764 O O . LEU A 1 98 ? 0.969 7.407 -2.022 1.00 90.56 98 LEU A O 1
ATOM 768 N N . LYS A 1 99 ? 1.410 6.447 -4.010 1.00 92.69 99 LYS A N 1
ATOM 769 C CA . LYS A 1 99 ? 0.205 5.612 -4.016 1.00 92.69 99 LYS A CA 1
ATOM 770 C C . LYS A 1 99 ? 0.263 4.624 -2.851 1.00 92.69 99 LYS A C 1
ATOM 772 O O . LYS A 1 99 ? -0.692 4.541 -2.084 1.00 92.69 99 LYS A O 1
ATOM 777 N N . PHE A 1 100 ? 1.408 3.968 -2.655 1.00 93.75 100 PHE A N 1
ATOM 778 C CA . PHE A 1 100 ? 1.602 3.049 -1.535 1.00 93.75 100 PHE A CA 1
ATOM 779 C C . PHE A 1 100 ? 1.386 3.729 -0.175 1.00 93.75 100 PHE A C 1
ATOM 781 O O . PHE A 1 100 ? 0.643 3.217 0.662 1.00 93.75 100 PHE A O 1
ATOM 788 N N . ILE A 1 101 ? 1.949 4.925 0.022 1.00 94.69 101 ILE A N 1
ATOM 789 C CA . ILE A 1 101 ? 1.795 5.718 1.252 1.00 94.69 101 ILE A CA 1
ATOM 790 C C . ILE A 1 101 ? 0.336 6.149 1.467 1.00 94.69 101 ILE A C 1
ATOM 792 O O . ILE A 1 101 ? -0.207 5.969 2.555 1.00 94.69 101 ILE A O 1
ATOM 796 N N . THR A 1 102 ? -0.317 6.708 0.446 1.00 95.75 102 THR A N 1
ATOM 797 C CA . THR A 1 102 ? -1.692 7.229 0.560 1.00 95.75 102 THR A CA 1
ATOM 798 C C . THR A 1 102 ? -2.714 6.122 0.795 1.00 95.75 102 THR A C 1
ATOM 800 O O . THR A 1 102 ? -3.587 6.275 1.651 1.00 95.75 102 THR A O 1
ATOM 803 N N . VAL A 1 103 ? -2.577 4.980 0.116 1.00 97.25 103 VAL A N 1
ATOM 804 C CA . VAL A 1 103 ? -3.432 3.813 0.362 1.00 97.25 103 VAL A CA 1
ATOM 805 C C . VAL A 1 103 ? -3.168 3.223 1.747 1.00 97.25 103 VAL A C 1
ATOM 807 O O . VAL A 1 103 ? -4.121 2.910 2.455 1.00 97.25 103 VAL A O 1
ATOM 810 N N . SER A 1 104 ? -1.912 3.150 2.194 1.00 97.38 104 SER A N 1
ATOM 811 C CA . SER A 1 104 ? -1.596 2.706 3.561 1.00 97.38 104 SER A CA 1
ATOM 812 C C . SER A 1 104 ? -2.240 3.612 4.617 1.00 97.38 104 SER A C 1
ATOM 814 O O . SER A 1 104 ? -2.868 3.123 5.554 1.00 97.38 104 SER A O 1
ATOM 816 N N . ALA A 1 105 ? -2.166 4.936 4.442 1.00 98.25 105 ALA A N 1
ATOM 817 C CA . ALA A 1 105 ? -2.802 5.898 5.341 1.00 98.25 105 ALA A CA 1
ATOM 818 C C . ALA A 1 105 ? -4.335 5.757 5.361 1.00 98.25 105 ALA A C 1
ATOM 820 O O . ALA A 1 105 ? -4.944 5.771 6.432 1.00 98.25 105 ALA A O 1
ATOM 821 N N . LYS A 1 106 ? -4.968 5.558 4.196 1.00 98.38 106 LYS A N 1
ATOM 822 C CA . LYS A 1 106 ? -6.411 5.295 4.105 1.00 98.38 106 LYS A CA 1
ATOM 823 C C . LYS A 1 106 ? -6.796 3.973 4.779 1.00 98.38 106 LYS A C 1
ATOM 825 O O . LYS A 1 106 ? -7.805 3.928 5.477 1.00 98.38 106 LYS A O 1
ATOM 830 N N . ALA A 1 107 ? -5.980 2.927 4.650 1.00 98.50 107 ALA A N 1
ATOM 831 C CA . ALA A 1 107 ? -6.218 1.658 5.334 1.00 98.50 107 ALA A CA 1
ATOM 832 C C . ALA A 1 107 ? -6.146 1.819 6.861 1.00 98.50 107 ALA A C 1
ATOM 834 O O . ALA A 1 107 ? -6.998 1.292 7.572 1.00 98.50 107 ALA A O 1
ATOM 835 N N . ILE A 1 108 ? -5.182 2.596 7.369 1.00 98.62 108 ILE A N 1
ATOM 836 C CA . ILE A 1 108 ? -5.099 2.940 8.797 1.00 98.62 108 ILE A CA 1
ATOM 837 C C . ILE A 1 108 ? -6.354 3.708 9.240 1.00 98.62 108 ILE A C 1
ATOM 839 O O . ILE A 1 108 ? -6.939 3.355 10.259 1.00 98.62 108 ILE A O 1
ATOM 843 N N . GLN A 1 109 ? -6.814 4.697 8.463 1.00 98.56 109 GLN A N 1
ATOM 844 C CA . GLN A 1 109 ? -8.058 5.428 8.747 1.00 98.56 109 GLN A CA 1
ATOM 845 C C . GLN A 1 109 ? -9.270 4.483 8.842 1.00 98.56 109 GLN A C 1
ATOM 847 O O . GLN A 1 109 ? -10.032 4.555 9.802 1.00 98.56 109 GLN A O 1
ATOM 852 N N . GLU A 1 110 ? -9.441 3.577 7.876 1.00 98.56 110 GLU A N 1
ATOM 853 C CA . GLU A 1 110 ? -10.521 2.580 7.881 1.00 98.56 110 GLU A CA 1
ATOM 854 C C . GLU A 1 110 ? -10.444 1.639 9.096 1.00 98.56 110 GLU A C 1
ATOM 856 O O . GLU A 1 110 ? -11.472 1.305 9.691 1.00 98.56 110 GLU A O 1
ATOM 861 N N . LEU A 1 111 ? -9.234 1.221 9.487 1.00 98.62 111 LEU A N 1
ATOM 862 C CA . LEU A 1 111 ? -9.020 0.385 10.668 1.00 98.62 111 LEU A CA 1
ATOM 863 C C . LEU A 1 111 ? -9.357 1.123 11.965 1.00 98.62 111 LEU A C 1
ATOM 865 O O . LEU A 1 111 ? -10.003 0.522 12.819 1.00 98.62 111 LEU A O 1
ATOM 869 N N . ILE A 1 112 ? -8.989 2.402 12.097 1.00 98.69 112 ILE A N 1
ATOM 870 C CA . ILE A 1 112 ? -9.335 3.230 13.264 1.00 98.69 112 ILE A CA 1
ATOM 871 C C . ILE A 1 112 ? -10.856 3.293 13.434 1.00 98.69 112 ILE A C 1
ATOM 873 O O . ILE A 1 112 ? -11.365 2.905 14.482 1.00 98.69 112 ILE A O 1
ATOM 877 N N . THR A 1 113 ? -11.600 3.649 12.381 1.00 98.38 113 THR A N 1
ATOM 878 C CA . THR A 1 113 ? -13.074 3.702 12.437 1.00 98.38 113 THR A CA 1
ATOM 879 C C . THR A 1 113 ? -13.690 2.350 12.810 1.00 98.38 113 THR A C 1
ATOM 881 O O . THR A 1 113 ? -14.674 2.271 13.555 1.00 98.38 113 THR A O 1
ATOM 884 N N . LYS A 1 114 ? -13.115 1.250 12.307 1.00 98.25 114 LYS A N 1
ATOM 885 C CA . LYS A 1 114 ? -13.564 -0.099 12.659 1.00 98.25 114 LYS A CA 1
ATOM 886 C C . LYS A 1 114 ? -13.298 -0.421 14.131 1.00 98.25 114 LYS A C 1
ATOM 888 O O . LYS A 1 114 ? -14.163 -1.031 14.756 1.00 98.25 114 LYS A O 1
ATOM 893 N N . VAL A 1 115 ? -12.144 -0.031 14.671 1.00 98.69 115 VAL A N 1
ATOM 894 C CA . VAL A 1 115 ? -11.793 -0.214 16.087 1.00 98.69 115 VAL A CA 1
ATOM 895 C C . VAL A 1 115 ? -12.756 0.564 16.980 1.00 98.69 115 VAL A C 1
ATOM 897 O O . VAL A 1 115 ? -13.398 -0.060 17.816 1.00 98.69 115 VAL A O 1
ATOM 900 N N . GLU A 1 116 ? -12.982 1.853 16.723 1.00 98.62 116 GLU A N 1
ATOM 901 C CA . GLU A 1 116 ? -13.920 2.689 17.498 1.00 98.62 116 GLU A CA 1
ATOM 902 C C . GLU A 1 116 ? -15.341 2.091 17.521 1.00 98.62 116 GLU A C 1
ATOM 904 O O . GLU A 1 116 ? -16.026 2.039 18.549 1.00 98.62 116 GLU A O 1
ATOM 909 N N . THR A 1 117 ? -15.784 1.567 16.372 1.00 98.56 117 THR A N 1
ATOM 910 C CA . THR A 1 117 ? -17.077 0.881 16.251 1.00 98.56 117 THR A CA 1
ATOM 911 C C . THR A 1 117 ? -17.122 -0.400 17.087 1.00 98.56 117 THR A C 1
ATOM 91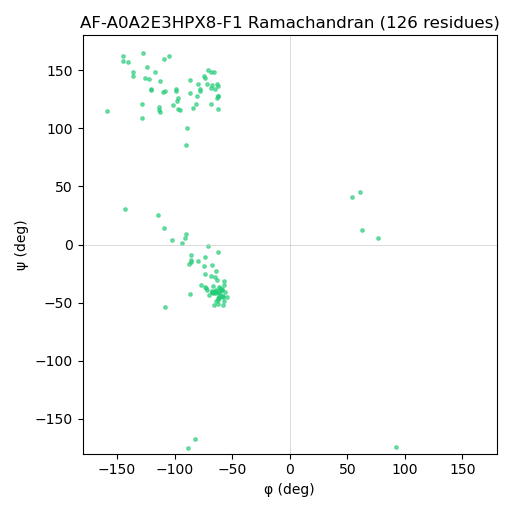3 O O . THR A 1 117 ? -18.150 -0.713 17.691 1.00 98.56 117 THR A O 1
ATOM 916 N N . LEU A 1 118 ? -16.038 -1.180 17.090 1.00 98.75 118 LEU A N 1
ATOM 917 C CA . LEU A 1 118 ? -15.948 -2.422 17.855 1.00 98.75 118 LEU A CA 1
ATOM 918 C C . LEU A 1 118 ? -15.883 -2.149 19.357 1.00 98.75 118 LEU A C 1
ATOM 920 O O . LEU A 1 118 ? -16.611 -2.800 20.097 1.00 98.75 118 LEU A O 1
ATOM 924 N N . GLU A 1 119 ? -15.104 -1.165 19.797 1.00 98.38 119 GLU A N 1
ATOM 925 C CA . GLU A 1 119 ? -15.013 -0.748 21.201 1.00 98.38 119 GLU A CA 1
ATOM 926 C C . GLU A 1 119 ? -16.380 -0.322 21.747 1.00 98.38 119 GLU A C 1
ATOM 928 O O . GLU A 1 119 ? -16.797 -0.783 22.808 1.00 98.38 119 GLU A O 1
ATOM 933 N N . THR A 1 120 ? -17.142 0.458 20.973 1.00 98.44 120 THR A N 1
ATOM 934 C CA . THR A 1 120 ? -18.512 0.854 21.342 1.00 98.44 120 THR A CA 1
ATOM 935 C C . THR A 1 120 ? -19.433 -0.359 21.511 1.00 98.44 120 THR A C 1
ATOM 937 O O . THR A 1 120 ? -20.226 -0.425 22.452 1.00 98.44 120 THR A O 1
ATOM 940 N N . LYS A 1 121 ? -19.338 -1.345 20.608 1.00 98.25 121 LYS A N 1
ATOM 941 C CA . LYS A 1 121 ? -20.140 -2.577 20.687 1.00 98.25 121 LYS A CA 1
ATOM 942 C C . LYS A 1 121 ? -19.746 -3.440 21.878 1.00 98.25 121 LYS A C 1
ATOM 944 O O . LYS A 1 121 ? -20.630 -3.990 22.525 1.00 98.25 121 LYS A O 1
ATOM 949 N N . VAL A 1 122 ? -18.450 -3.560 22.156 1.00 98.56 122 VAL A N 1
ATOM 950 C CA . VAL A 1 122 ? -17.940 -4.309 23.310 1.00 98.56 122 VAL A CA 1
ATOM 951 C C . VAL A 1 122 ? -18.442 -3.674 24.604 1.00 98.56 122 VAL A C 1
ATOM 953 O O . VAL A 1 122 ? -19.049 -4.376 25.401 1.00 98.56 122 VAL A O 1
ATOM 956 N N . ALA A 1 123 ? -18.334 -2.352 24.759 1.00 97.81 123 ALA A N 1
ATOM 957 C CA . ALA A 1 123 ? -18.839 -1.654 25.943 1.00 97.81 123 ALA A CA 1
ATOM 958 C C . ALA A 1 123 ? -20.352 -1.859 26.160 1.00 97.81 123 ALA A C 1
ATOM 960 O O . ALA A 1 123 ? -20.802 -2.044 27.288 1.00 97.81 123 ALA A O 1
ATOM 961 N N . ALA A 1 124 ? -21.145 -1.861 25.083 1.00 97.88 124 ALA A N 1
ATOM 962 C CA . ALA A 1 124 ? -22.580 -2.130 25.167 1.00 97.88 124 ALA A CA 1
ATOM 963 C C . ALA A 1 124 ? -22.895 -3.577 25.584 1.00 97.88 124 ALA A C 1
ATOM 965 O O . ALA A 1 124 ? -23.871 -3.803 26.295 1.00 97.88 124 ALA A O 1
ATOM 966 N N . LEU A 1 125 ? -22.086 -4.546 25.144 1.00 97.69 125 LEU A N 1
ATOM 967 C CA . LEU A 1 125 ? -22.222 -5.953 25.526 1.00 97.69 125 LEU A CA 1
ATOM 968 C C . LEU A 1 125 ? -21.771 -6.208 26.967 1.00 97.69 125 LEU A C 1
ATOM 970 O O . LEU A 1 125 ? -22.383 -7.019 27.646 1.00 97.69 125 LEU A O 1
ATOM 974 N N . GLU A 1 126 ? -20.726 -5.523 27.431 1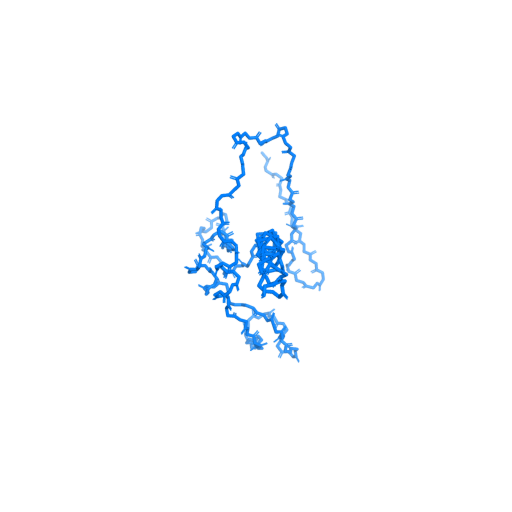.00 96.81 126 GLU A N 1
ATOM 975 C CA . GLU A 1 126 ? -20.203 -5.650 28.798 1.00 96.81 126 GLU A CA 1
ATOM 976 C C . GLU A 1 126 ? -21.093 -4.971 29.853 1.00 96.81 126 GLU A C 1
ATOM 978 O O . GLU A 1 126 ? -20.981 -5.273 31.039 1.00 96.81 126 GLU A O 1
ATOM 983 N N . ALA A 1 127 ? -21.976 -4.056 29.441 1.00 94.75 127 ALA A N 1
ATOM 984 C CA . ALA A 1 127 ? -22.912 -3.365 30.328 1.00 94.75 127 ALA A CA 1
ATOM 985 C C . ALA A 1 127 ? -24.235 -4.124 30.578 1.00 94.75 127 ALA A C 1
ATOM 987 O O . ALA A 1 12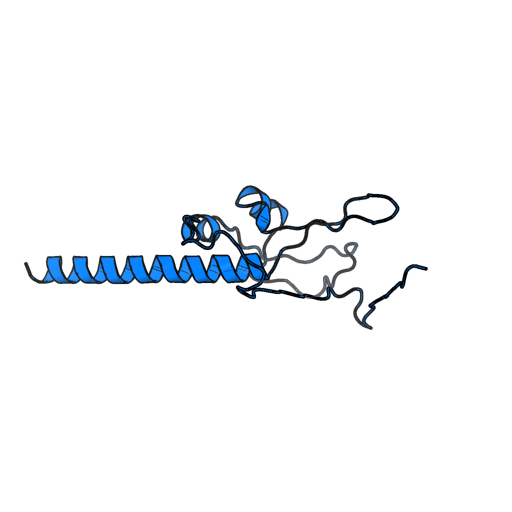7 ? -25.033 -3.668 31.401 1.00 94.75 127 ALA A O 1
ATOM 988 N N . GLY A 1 128 ? -24.491 -5.220 29.853 1.00 77.88 128 GLY A N 1
ATOM 989 C CA . GLY A 1 128 ? -25.694 -6.061 29.973 1.00 77.88 128 GLY A CA 1
ATOM 990 C C . GLY A 1 128 ? -25.433 -7.365 30.709 1.00 77.88 128 GLY A C 1
ATOM 991 O O . GLY A 1 128 ? -26.380 -7.835 31.378 1.00 77.88 128 GLY A O 1
#

Solvent-accessible surface area (backbone atoms only — not comparable to full-atom values): 8283 Å² total; per-residue (Å²): 138,84,88,83,84,87,74,78,49,101,85,46,84,65,86,86,88,84,86,89,83,61,68,93,82,57,73,90,86,72,87,80,86,74,65,30,50,65,52,62,69,68,60,65,72,37,68,48,62,48,51,84,88,68,85,51,74,48,89,53,74,47,72,78,38,73,54,47,75,65,46,35,74,75,43,57,80,38,41,50,58,56,59,42,94,82,82,64,47,73,54,71,74,35,70,37,66,67,48,54,51,52,39,50,53,48,20,50,53,55,49,51,56,50,48,58,55,48,53,54,51,48,54,58,60,74,74,109

Sequence (128 aa):
MGSYAHFSTSSGPKGIYYTVSDSTIKENIADTTYNATSVIKNLRFVDFDYKEDSGFDNTTRETCGVIAQEIEVLDDGFTFKPKDPITEEEGISHIIPLKFITVSAKAIQELITKVETLETKVAALEAG

Radius of gyration: 20.64 Å; Cα contacts (8 Å, |Δi|>4): 105; chains: 1; bounding box: 53×36×60 Å